Protein AF-A0A7W0ZVF9-F1 (afdb_monomer_lite)

pLDDT: mean 83.82, std 19.1, range [38.75, 98.75]

Structure (mmCIF, N/CA/C/O backbone):
data_AF-A0A7W0ZVF9-F1
#
_entry.id   AF-A0A7W0ZVF9-F1
#
loop_
_atom_site.group_PDB
_atom_site.id
_atom_site.type_symbol
_atom_site.label_atom_id
_atom_site.label_alt_id
_atom_site.label_comp_id
_atom_site.label_asym_id
_atom_site.label_entity_id
_atom_site.label_seq_id
_atom_site.pdbx_PDB_ins_code
_atom_site.Cartn_x
_atom_site.Cartn_y
_atom_site.Cartn_z
_atom_site.occupancy
_atom_site.B_iso_or_equiv
_atom_site.auth_seq_id
_atom_site.auth_comp_id
_atom_site.auth_asym_id
_atom_site.auth_atom_id
_atom_site.pdbx_PDB_model_num
ATOM 1 N N . MET A 1 1 ? -5.889 -6.670 63.053 1.00 44.19 1 MET A N 1
ATOM 2 C CA . MET A 1 1 ? -6.838 -7.710 63.505 1.00 44.19 1 MET A CA 1
ATOM 3 C C . MET A 1 1 ? -7.338 -8.444 62.273 1.00 44.19 1 MET A C 1
ATOM 5 O O . MET A 1 1 ? -7.880 -7.805 61.384 1.00 44.19 1 MET A O 1
ATOM 9 N N . ARG A 1 2 ? -7.027 -9.740 62.162 1.00 46.81 2 ARG A N 1
ATOM 10 C CA . ARG A 1 2 ? -7.472 -10.638 61.086 1.00 46.81 2 ARG A CA 1
ATOM 11 C C . ARG A 1 2 ? -8.728 -11.364 61.561 1.00 46.81 2 ARG A C 1
ATOM 13 O O . ARG A 1 2 ? -8.701 -11.903 62.662 1.00 46.81 2 ARG A O 1
ATOM 20 N N . VAL A 1 3 ? -9.753 -11.439 60.719 1.00 45.59 3 VAL A N 1
ATOM 21 C CA . VAL A 1 3 ? -10.832 -12.428 60.842 1.00 45.59 3 VAL A CA 1
ATOM 22 C C . VAL A 1 3 ? -11.104 -12.989 59.442 1.00 45.59 3 VAL A C 1
ATOM 24 O O . VAL A 1 3 ? -11.510 -12.223 58.570 1.00 45.59 3 VAL A O 1
ATOM 27 N N . PRO A 1 4 ? -10.839 -14.281 59.184 1.00 61.31 4 PRO A N 1
ATOM 28 C CA . PRO A 1 4 ? -11.307 -14.973 57.993 1.00 61.31 4 PRO A CA 1
ATOM 29 C C . PRO A 1 4 ? -12.670 -15.615 58.284 1.00 61.31 4 PRO A C 1
ATOM 31 O O . PRO A 1 4 ? -12.870 -16.166 59.365 1.00 61.31 4 PRO A O 1
ATOM 34 N N . LEU A 1 5 ? -13.589 -15.597 57.319 1.00 48.72 5 LEU A N 1
ATOM 35 C CA . LEU A 1 5 ? -14.786 -16.437 57.364 1.00 48.72 5 LEU A CA 1
ATOM 36 C C . LEU A 1 5 ? -14.894 -17.230 56.050 1.00 48.72 5 LEU A C 1
ATOM 38 O O . LEU A 1 5 ? -15.066 -16.619 54.995 1.00 48.72 5 LEU A O 1
ATOM 42 N N . PRO A 1 6 ? -14.769 -18.567 56.090 1.00 59.59 6 PRO A N 1
ATOM 43 C CA . PRO A 1 6 ? -15.012 -19.437 54.953 1.00 59.59 6 PRO A CA 1
ATOM 44 C C . PRO A 1 6 ? -16.485 -19.848 54.939 1.00 59.59 6 PRO A C 1
ATOM 46 O O . PRO A 1 6 ? -17.026 -20.245 55.969 1.00 59.59 6 PRO A O 1
ATOM 49 N N . TRP A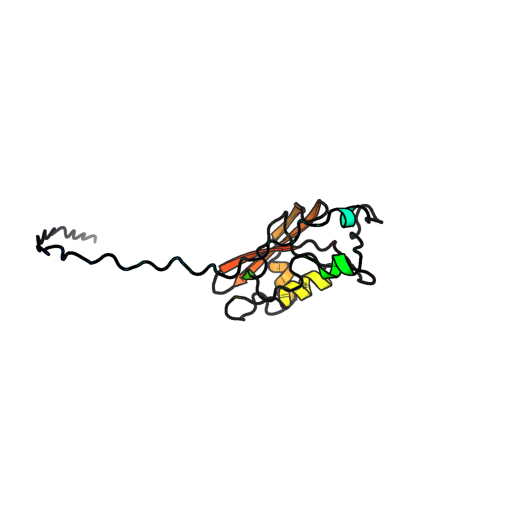 1 7 ? -17.127 -19.793 53.776 1.00 49.59 7 TRP A N 1
ATOM 50 C CA . TRP A 1 7 ? -18.422 -20.433 53.564 1.00 49.59 7 TRP A CA 1
ATOM 51 C C . TRP A 1 7 ? -18.328 -21.368 52.361 1.00 49.59 7 TRP A C 1
ATOM 53 O O . TRP A 1 7 ? -18.295 -20.954 51.206 1.00 49.59 7 TRP A O 1
ATOM 63 N N . LEU A 1 8 ? -18.213 -22.651 52.706 1.00 50.22 8 LEU A N 1
ATOM 64 C CA . LEU A 1 8 ? -18.646 -23.793 51.910 1.00 50.22 8 LEU A CA 1
ATOM 65 C C . LEU A 1 8 ? -20.179 -23.765 51.747 1.00 50.22 8 LEU A C 1
ATOM 67 O O . LEU A 1 8 ? -20.853 -23.018 52.455 1.00 50.22 8 LEU A O 1
ATOM 71 N N . ILE A 1 9 ? -20.676 -24.745 50.973 1.00 54.22 9 ILE A N 1
ATOM 72 C CA . ILE A 1 9 ? -22.058 -25.272 50.916 1.00 54.22 9 ILE A CA 1
ATOM 73 C C . ILE A 1 9 ? -22.850 -24.650 49.730 1.00 54.22 9 ILE A C 1
ATOM 75 O O . ILE A 1 9 ? -22.831 -23.442 49.561 1.00 54.22 9 ILE A O 1
ATOM 79 N N . LEU A 1 10 ? -23.546 -25.349 48.816 1.00 51.34 10 LEU A N 1
ATOM 80 C CA . LEU A 1 10 ? -24.159 -26.687 48.749 1.00 51.34 10 LEU A CA 1
ATOM 81 C C . LEU A 1 10 ? -24.282 -27.096 47.262 1.00 51.34 10 LEU A C 1
ATOM 83 O O . LEU A 1 10 ? -24.628 -26.268 46.421 1.00 51.34 10 LEU A O 1
ATOM 87 N N . VAL A 1 11 ? -24.076 -28.377 46.949 1.00 52.19 11 VAL A N 1
ATOM 88 C CA . VAL A 1 11 ? -24.461 -28.992 45.667 1.00 52.19 11 VAL A CA 1
ATOM 89 C C . VAL A 1 11 ? -25.948 -29.345 45.733 1.00 52.19 11 VAL A C 1
ATOM 91 O O . VAL A 1 11 ? -26.344 -30.130 46.591 1.00 52.19 11 VAL A O 1
ATOM 94 N N . ALA A 1 12 ? -26.761 -28.807 44.823 1.00 57.09 12 ALA A N 1
ATOM 95 C CA . ALA A 1 12 ? -28.130 -29.262 44.594 1.00 57.09 12 ALA A CA 1
ATOM 96 C C . ALA A 1 12 ? -28.185 -30.032 43.268 1.00 57.09 12 ALA A C 1
ATOM 98 O O . ALA A 1 12 ? -28.181 -29.448 42.186 1.00 57.09 12 ALA A O 1
ATOM 99 N N . ALA A 1 13 ? -28.214 -31.360 43.370 1.00 57.50 13 ALA A N 1
ATOM 100 C CA . ALA A 1 13 ? -28.585 -32.238 42.274 1.00 57.50 13 ALA A CA 1
ATOM 101 C C . ALA A 1 13 ? -30.107 -32.158 42.078 1.00 57.50 13 ALA A C 1
ATOM 103 O O . ALA A 1 13 ? -30.868 -32.649 42.910 1.00 57.50 13 ALA A O 1
ATOM 104 N N . ALA A 1 14 ? -30.549 -31.536 40.986 1.00 55.31 14 ALA A N 1
ATOM 105 C CA . ALA A 1 14 ? -31.932 -31.603 40.532 1.00 55.31 14 ALA A CA 1
ATOM 106 C C . ALA A 1 14 ? -32.011 -32.520 39.305 1.00 55.31 14 ALA A C 1
ATOM 108 O O . ALA A 1 14 ? -31.670 -32.133 38.189 1.00 55.31 14 ALA A O 1
ATOM 109 N N . CYS A 1 15 ? -32.466 -33.752 39.530 1.00 52.25 15 CYS A N 1
ATOM 110 C CA . CYS A 1 15 ? -32.948 -34.645 38.483 1.00 52.25 15 CYS A CA 1
ATOM 111 C C . CYS A 1 15 ? -34.314 -34.132 38.003 1.00 52.25 15 CYS A C 1
ATOM 113 O O . CYS A 1 15 ? -35.338 -34.416 38.618 1.00 52.25 15 CYS A O 1
ATOM 115 N N . GLY A 1 16 ? -34.326 -33.351 36.923 1.00 45.66 16 GLY A N 1
ATOM 116 C CA . GLY A 1 16 ? -35.536 -32.951 36.206 1.00 45.66 16 GLY A CA 1
ATOM 117 C C . GLY A 1 16 ? -35.606 -33.682 34.873 1.00 45.66 16 GLY A C 1
ATOM 118 O O . GLY A 1 16 ? -34.926 -33.307 33.923 1.00 45.66 16 GLY A O 1
ATOM 119 N N . GLY A 1 17 ? -36.399 -34.753 34.820 1.00 54.12 17 GLY A N 1
ATOM 120 C CA . GLY A 1 17 ? -36.644 -35.519 33.603 1.00 54.12 17 GLY A CA 1
ATOM 121 C C . GLY A 1 17 ? -37.335 -34.672 32.536 1.00 54.12 17 GLY A C 1
ATOM 122 O O . GLY A 1 17 ? -38.379 -34.077 32.781 1.00 54.12 17 GLY A O 1
ATOM 123 N N . SER A 1 18 ? -36.752 -34.647 31.342 1.00 53.72 18 SER A N 1
ATOM 124 C CA . SER A 1 18 ? -37.407 -34.208 30.113 1.00 53.72 18 SER A CA 1
ATOM 125 C C . SER A 1 18 ? -37.282 -35.346 29.110 1.00 53.72 18 SER A C 1
ATOM 127 O O . SER A 1 18 ? -36.182 -35.701 28.691 1.00 53.72 18 SER A O 1
ATOM 129 N N . SER A 1 19 ? -38.409 -35.975 28.788 1.00 60.62 19 SER A N 1
ATOM 130 C CA . SER A 1 19 ? -38.497 -36.975 27.728 1.00 60.62 19 SER A CA 1
ATOM 131 C C . SER A 1 19 ? -38.089 -36.346 26.388 1.00 60.62 19 SER A C 1
ATOM 133 O O . SER A 1 19 ? -38.575 -35.260 26.069 1.00 60.62 19 SER A O 1
ATOM 135 N N . PRO A 1 20 ? -37.236 -36.991 25.575 1.00 61.06 20 PRO A N 1
ATOM 136 C CA . PRO A 1 20 ? -36.948 -36.502 24.235 1.00 61.06 20 PRO A CA 1
ATOM 137 C C . PRO A 1 20 ? -38.154 -36.743 23.315 1.00 61.06 20 PRO A C 1
ATOM 139 O O . PRO A 1 20 ? -38.602 -37.874 23.129 1.00 61.06 20 PRO A O 1
ATOM 142 N N . GLN A 1 21 ? -38.681 -35.664 22.734 1.00 62.66 21 GLN A N 1
ATOM 143 C CA . GLN A 1 21 ? -39.593 -35.720 21.591 1.00 62.66 21 GLN A CA 1
ATOM 144 C C . GLN A 1 21 ? -38.850 -36.270 20.357 1.00 62.66 21 GLN A C 1
ATOM 146 O O . GLN A 1 21 ? -37.695 -35.897 20.141 1.00 62.66 21 GLN A O 1
ATOM 151 N N . PRO A 1 22 ? -39.493 -37.081 19.496 1.00 53.09 22 PRO A N 1
ATOM 152 C CA . PRO A 1 22 ? -38.958 -37.395 18.178 1.00 53.09 22 PRO A CA 1
ATOM 153 C C . PRO A 1 22 ? -39.022 -36.133 17.313 1.00 53.09 22 PRO A C 1
ATOM 155 O O . PRO A 1 22 ? -40.094 -35.722 16.868 1.00 53.09 22 PRO A O 1
ATOM 158 N N . THR A 1 23 ? -37.882 -35.485 17.091 1.00 57.97 23 THR A N 1
ATOM 159 C CA . THR A 1 23 ? -37.754 -34.462 16.056 1.00 57.97 23 THR A CA 1
ATOM 160 C C . THR A 1 23 ? -37.655 -35.150 14.700 1.00 57.97 23 THR A C 1
ATOM 162 O O . THR A 1 23 ? -36.744 -35.927 14.422 1.00 57.97 23 THR A O 1
ATOM 165 N N . THR A 1 24 ? -38.636 -34.867 13.848 1.00 61.84 24 THR A N 1
ATOM 166 C CA . THR A 1 24 ? -38.591 -35.083 12.399 1.00 61.84 24 THR A CA 1
ATOM 167 C C . THR A 1 24 ? -37.240 -34.635 11.828 1.00 61.84 24 THR A C 1
ATOM 169 O O . THR A 1 24 ? -36.751 -33.576 12.235 1.00 61.84 24 THR A O 1
ATOM 172 N N . PRO A 1 25 ? -36.651 -35.354 10.855 1.00 53.41 25 PRO A N 1
ATOM 173 C CA . PRO A 1 25 ? -35.512 -34.833 10.117 1.00 53.41 25 PRO A CA 1
ATOM 174 C C . PRO A 1 25 ? -35.959 -33.561 9.393 1.00 53.41 25 PRO A C 1
ATOM 176 O O . PRO A 1 25 ? -36.801 -33.604 8.495 1.00 53.41 25 PRO A O 1
ATOM 179 N N . ALA A 1 26 ? -35.421 -32.416 9.805 1.00 57.69 26 ALA A N 1
ATOM 180 C CA . ALA A 1 26 ? -35.459 -31.229 8.976 1.00 57.69 26 ALA A CA 1
ATOM 181 C C . ALA A 1 26 ? -34.691 -31.559 7.691 1.00 57.69 26 ALA A C 1
ATOM 183 O O . ALA A 1 26 ? -33.543 -32.000 7.747 1.00 57.69 26 ALA A O 1
ATOM 184 N N . ASN A 1 27 ? -35.338 -31.378 6.540 1.00 57.34 27 ASN A N 1
ATOM 185 C CA . ASN A 1 27 ? -34.659 -31.341 5.253 1.00 57.34 27 ASN A CA 1
ATOM 186 C C . ASN A 1 27 ? -33.634 -30.203 5.305 1.00 57.34 27 ASN A C 1
ATOM 188 O O . ASN A 1 27 ? -33.970 -29.038 5.090 1.00 57.34 27 ASN A O 1
ATOM 192 N N . THR A 1 28 ? -32.388 -30.540 5.628 1.00 48.47 28 THR A N 1
ATOM 193 C CA . THR A 1 28 ? -31.246 -29.650 5.470 1.00 48.47 28 THR A CA 1
ATOM 194 C C . THR A 1 28 ? -31.061 -29.443 3.976 1.00 48.47 28 THR A C 1
ATOM 196 O O . THR A 1 28 ? -30.466 -30.271 3.288 1.00 48.47 28 THR A O 1
ATOM 199 N N . ALA A 1 29 ? -31.614 -28.348 3.457 1.00 60.53 29 ALA A N 1
ATOM 200 C CA . ALA A 1 29 ? -31.186 -27.836 2.169 1.00 60.53 29 ALA A CA 1
ATOM 201 C C . ALA A 1 29 ? -29.659 -27.641 2.237 1.00 60.53 29 ALA A C 1
ATOM 203 O O . ALA A 1 29 ? -29.171 -27.078 3.225 1.00 60.53 29 ALA A O 1
ATOM 204 N N . PRO A 1 30 ? -28.888 -28.133 1.252 1.00 59.28 30 PRO A N 1
ATOM 205 C CA . PRO A 1 30 ? -27.450 -27.920 1.236 1.00 59.28 30 PRO A CA 1
ATOM 206 C C . PRO A 1 30 ? -27.157 -26.413 1.282 1.00 59.28 3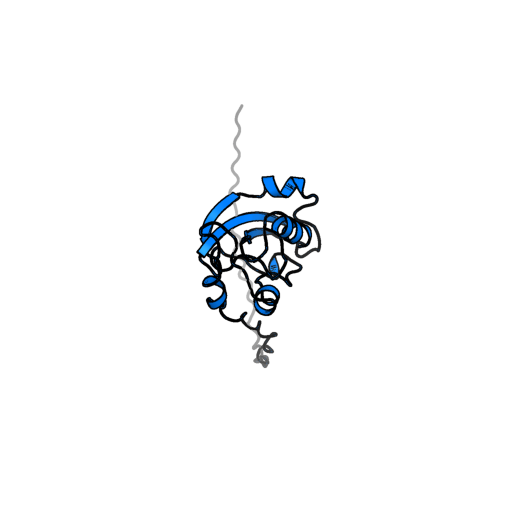0 PRO A C 1
ATOM 208 O O . PRO A 1 30 ? -27.897 -25.633 0.672 1.00 59.28 30 PRO A O 1
ATOM 211 N N . PRO A 1 31 ? -26.115 -25.982 2.016 1.00 56.03 31 PRO A N 1
ATOM 212 C CA . PRO A 1 31 ? -25.735 -24.581 2.056 1.00 56.03 31 PRO A CA 1
ATOM 213 C C . PRO A 1 31 ? -25.513 -24.101 0.624 1.00 56.03 31 PRO A C 1
ATOM 215 O O . PRO A 1 31 ? -24.745 -24.699 -0.132 1.00 56.03 31 PRO A O 1
ATOM 218 N N . SER A 1 32 ? -26.225 -23.037 0.254 1.00 52.09 32 SER A N 1
ATOM 219 C CA . SER A 1 32 ? -25.998 -22.343 -1.007 1.00 52.09 32 SER A CA 1
ATOM 220 C C . SER A 1 32 ? -24.508 -21.994 -1.072 1.00 52.09 32 SER A C 1
ATOM 222 O O . SER A 1 32 ? -24.003 -21.429 -0.094 1.00 52.09 32 SER A O 1
ATOM 224 N N . PRO A 1 33 ? -23.774 -22.362 -2.138 1.00 51.84 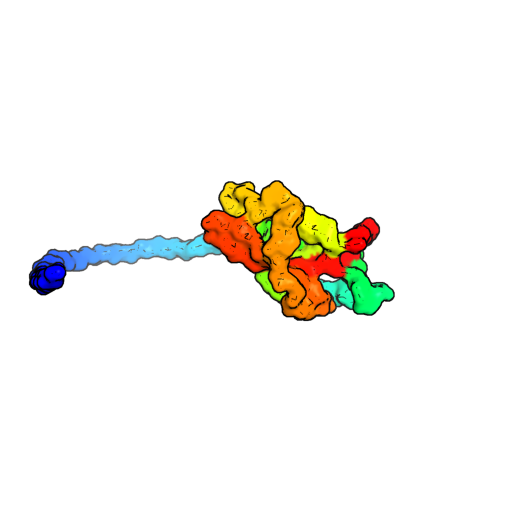33 PRO A N 1
ATOM 225 C CA . PRO A 1 33 ? -22.370 -22.010 -2.247 1.00 51.84 33 PRO A CA 1
ATOM 226 C C . PRO A 1 33 ? -22.276 -20.487 -2.181 1.00 51.84 33 PRO A C 1
ATOM 228 O O . PRO A 1 33 ? -22.758 -19.780 -3.067 1.00 51.84 33 PRO A O 1
ATOM 231 N N . GLY A 1 34 ? -21.704 -19.979 -1.085 1.00 55.78 34 GLY A N 1
ATOM 232 C CA . GLY A 1 34 ? -21.339 -18.573 -0.989 1.00 55.78 34 GLY A CA 1
ATOM 233 C C . GLY A 1 34 ? -20.457 -18.200 -2.185 1.00 55.78 34 GLY A C 1
ATOM 234 O O . GLY A 1 34 ? -19.826 -19.090 -2.765 1.00 55.78 34 GLY A O 1
ATOM 235 N N . PRO A 1 35 ? -20.421 -16.918 -2.588 1.00 54.75 35 PRO A N 1
ATOM 236 C CA . PRO A 1 35 ? -19.595 -16.482 -3.705 1.00 54.75 35 PRO A CA 1
ATOM 237 C C . PRO A 1 35 ? -18.173 -16.990 -3.482 1.00 54.75 35 PRO A C 1
ATOM 239 O O . PRO A 1 35 ? -17.514 -16.629 -2.507 1.00 54.75 35 PRO A O 1
ATOM 242 N N . VAL A 1 36 ? -17.745 -17.902 -4.354 1.00 45.62 36 VAL A N 1
ATOM 243 C CA . VAL A 1 36 ? -16.411 -18.485 -4.313 1.00 45.62 36 VAL A CA 1
ATOM 244 C C . VAL A 1 36 ? -15.462 -17.311 -4.484 1.00 45.62 36 VAL A C 1
ATOM 246 O O . VAL A 1 36 ? -15.457 -16.674 -5.538 1.00 45.62 36 VAL A O 1
ATOM 249 N N . ALA A 1 37 ? -14.723 -16.967 -3.429 1.00 50.09 37 ALA A N 1
ATOM 250 C CA . ALA A 1 37 ? -13.650 -15.997 -3.530 1.00 50.09 37 ALA A CA 1
ATOM 251 C C . ALA A 1 37 ? -12.697 -16.534 -4.598 1.00 50.09 37 ALA A C 1
ATOM 253 O O . ALA A 1 37 ? -12.012 -17.533 -4.378 1.00 50.09 37 ALA A O 1
ATOM 254 N N . VAL A 1 38 ? -12.731 -15.933 -5.789 1.00 38.75 38 VAL A N 1
ATOM 255 C CA . VAL A 1 38 ? -11.803 -16.270 -6.862 1.00 38.75 38 VAL A CA 1
ATOM 256 C C . VAL A 1 38 ? -10.422 -16.030 -6.277 1.00 38.75 38 VAL A C 1
ATOM 258 O O . VAL A 1 38 ? -10.084 -14.899 -5.918 1.00 38.75 38 VAL A O 1
ATOM 261 N N . ALA A 1 39 ? -9.665 -17.113 -6.093 1.00 41.44 39 ALA A N 1
ATOM 262 C CA . ALA A 1 39 ? -8.289 -17.013 -5.654 1.00 41.44 39 ALA A CA 1
ATOM 263 C C . ALA A 1 39 ? -7.587 -16.041 -6.614 1.00 41.44 39 ALA A C 1
ATOM 265 O O . ALA A 1 39 ? -7.713 -16.215 -7.831 1.00 41.44 39 ALA A O 1
ATOM 266 N N . PRO A 1 40 ? -6.902 -15.000 -6.109 1.00 50.88 40 PRO A N 1
ATOM 267 C CA . PRO A 1 40 ? -6.122 -14.131 -6.971 1.00 50.88 40 PRO A CA 1
ATOM 268 C C . PRO A 1 40 ? -5.185 -14.995 -7.821 1.00 50.88 40 PRO A C 1
ATOM 270 O O . PRO A 1 40 ? -4.676 -15.997 -7.301 1.00 50.88 40 PRO A O 1
ATOM 273 N N . PRO A 1 41 ? -4.958 -14.649 -9.100 1.00 52.41 41 PRO A N 1
ATOM 274 C CA . PRO A 1 41 ? -3.983 -15.361 -9.911 1.00 52.41 41 PRO A CA 1
ATOM 275 C C . PRO A 1 41 ? -2.655 -15.442 -9.150 1.00 52.41 41 PRO A C 1
ATOM 277 O O . PRO A 1 41 ? -2.276 -14.498 -8.448 1.00 52.41 41 PRO A O 1
ATOM 280 N N . ALA A 1 42 ? -1.977 -16.588 -9.257 1.00 55.22 42 ALA A N 1
ATOM 281 C CA . ALA A 1 42 ? -0.635 -16.748 -8.714 1.00 55.22 42 ALA A CA 1
ATOM 282 C C . ALA A 1 42 ? 0.220 -15.562 -9.175 1.00 55.22 42 ALA A C 1
ATOM 284 O O . ALA A 1 42 ? 0.157 -15.179 -10.345 1.00 55.22 42 ALA A O 1
ATOM 285 N N . ALA A 1 43 ? 0.953 -14.950 -8.243 1.00 60.69 43 ALA A N 1
ATOM 286 C CA . ALA A 1 43 ? 1.697 -13.735 -8.524 1.00 60.69 43 ALA A CA 1
ATOM 287 C C . ALA A 1 43 ? 2.652 -13.985 -9.702 1.00 60.69 43 ALA A C 1
ATOM 289 O O . ALA A 1 43 ? 3.541 -14.834 -9.615 1.00 60.69 43 ALA A O 1
ATOM 290 N N . ASP A 1 44 ? 2.420 -13.285 -10.813 1.00 71.44 44 ASP A N 1
ATOM 291 C CA . ASP A 1 44 ? 3.217 -13.408 -12.028 1.00 71.44 44 ASP A CA 1
ATOM 292 C C . ASP A 1 44 ? 4.663 -12.991 -11.733 1.00 71.44 44 ASP A C 1
ATOM 294 O O . ASP A 1 44 ? 4.970 -11.806 -11.576 1.00 71.44 44 ASP A O 1
ATOM 298 N N . LYS A 1 45 ? 5.552 -13.984 -11.634 1.00 79.12 45 LYS A N 1
ATOM 299 C CA . LYS A 1 45 ? 6.981 -13.780 -11.376 1.00 79.12 45 LYS A CA 1
ATOM 300 C C . LYS A 1 45 ? 7.705 -13.137 -12.563 1.00 79.12 45 LYS A C 1
ATOM 302 O O . LYS A 1 45 ? 8.836 -12.699 -12.376 1.00 79.12 45 LYS A O 1
ATOM 307 N N . ALA A 1 46 ? 7.091 -13.022 -13.748 1.00 81.25 46 ALA A N 1
ATOM 308 C CA . ALA A 1 46 ? 7.707 -12.330 -14.884 1.00 81.25 46 ALA A CA 1
ATOM 309 C C . ALA A 1 46 ? 8.018 -10.857 -14.565 1.00 81.25 46 ALA A C 1
ATOM 311 O O . ALA A 1 46 ? 8.997 -10.313 -15.070 1.00 81.25 46 ALA A O 1
ATOM 312 N N . ALA A 1 47 ? 7.245 -10.239 -13.665 1.00 81.00 47 ALA A N 1
ATOM 313 C CA . ALA A 1 47 ? 7.518 -8.906 -13.130 1.00 81.00 47 ALA A CA 1
ATOM 314 C C . ALA A 1 47 ? 8.910 -8.780 -12.479 1.00 81.00 47 ALA A C 1
ATOM 316 O O . ALA A 1 47 ? 9.523 -7.717 -12.523 1.00 81.00 47 ALA A O 1
ATOM 317 N N . CYS A 1 48 ? 9.429 -9.865 -11.902 1.00 88.38 48 CYS A N 1
ATOM 318 C CA . CYS A 1 48 ? 10.657 -9.844 -11.110 1.00 88.38 48 CYS A CA 1
ATOM 319 C C . CYS A 1 48 ? 11.931 -9.813 -11.958 1.00 88.38 48 CYS A C 1
ATOM 321 O O . CYS A 1 48 ? 13.005 -9.546 -11.434 1.00 88.38 48 CYS A O 1
ATOM 323 N N . ALA A 1 49 ? 11.829 -10.073 -13.265 1.00 85.94 49 ALA A N 1
ATOM 324 C CA . ALA A 1 49 ? 12.964 -9.963 -14.177 1.00 85.94 49 ALA A CA 1
ATOM 325 C C . ALA A 1 49 ? 13.319 -8.501 -14.504 1.00 85.94 49 ALA A C 1
ATOM 327 O O . ALA A 1 49 ? 14.415 -8.230 -14.990 1.00 85.94 49 ALA A O 1
ATOM 328 N N . ASN A 1 50 ? 12.400 -7.560 -14.258 1.00 80.00 50 ASN A N 1
ATOM 329 C CA . ASN A 1 50 ? 12.584 -6.147 -14.564 1.00 80.00 50 ASN A CA 1
ATOM 330 C C . ASN A 1 50 ? 12.986 -5.358 -13.310 1.00 80.00 50 ASN A C 1
ATOM 332 O O . ASN A 1 50 ? 12.184 -4.626 -12.725 1.00 80.00 50 ASN A O 1
ATOM 336 N N . HIS A 1 51 ? 14.238 -5.550 -12.896 1.00 84.19 51 HIS A N 1
ATOM 337 C CA . HIS A 1 51 ? 14.849 -4.908 -11.734 1.00 84.19 51 HIS A CA 1
ATOM 338 C C . HIS A 1 51 ? 16.090 -4.126 -12.189 1.00 84.19 51 HIS A C 1
ATOM 340 O O . HIS A 1 51 ? 17.191 -4.673 -12.219 1.00 84.19 51 HIS A O 1
ATOM 346 N N . PRO A 1 52 ? 15.917 -2.879 -12.670 1.00 74.25 52 PRO A N 1
ATOM 347 C CA . PRO A 1 52 ? 16.990 -2.133 -13.334 1.00 74.25 52 PRO A CA 1
ATOM 348 C C . PRO A 1 52 ? 18.121 -1.726 -12.383 1.00 74.25 52 PRO A C 1
ATOM 350 O O . PRO A 1 52 ? 19.235 -1.454 -12.827 1.00 74.25 52 PRO A O 1
ATOM 353 N N . GLU A 1 53 ? 17.837 -1.688 -11.085 1.00 77.38 53 GLU A N 1
ATOM 354 C CA . GLU A 1 53 ? 18.779 -1.343 -10.034 1.00 77.38 53 GLU A CA 1
ATOM 355 C C . GLU A 1 53 ? 18.718 -2.430 -8.967 1.00 77.38 53 GLU A C 1
ATOM 357 O O . GLU A 1 53 ? 17.639 -2.716 -8.461 1.00 77.38 53 GLU A O 1
ATOM 362 N N . GLU A 1 54 ? 19.867 -2.983 -8.575 1.00 77.25 54 GLU A N 1
ATOM 363 C CA . GLU A 1 54 ? 19.977 -4.080 -7.593 1.00 77.25 54 GLU A CA 1
ATOM 364 C C . GLU A 1 54 ? 19.286 -3.782 -6.246 1.00 77.25 54 GLU A C 1
ATOM 366 O O . GLU A 1 54 ? 18.891 -4.693 -5.525 1.00 77.25 54 GLU A O 1
ATOM 371 N N . PHE A 1 55 ? 19.083 -2.503 -5.921 1.00 78.44 55 PHE A N 1
ATOM 372 C CA . PHE A 1 55 ? 18.411 -2.047 -4.699 1.00 78.44 55 PHE A CA 1
ATOM 373 C C . PHE A 1 55 ? 17.178 -1.168 -4.968 1.00 78.44 55 PHE A C 1
ATOM 375 O O . PHE A 1 55 ? 16.648 -0.555 -4.040 1.00 78.44 55 PHE A O 1
ATOM 382 N N . GLY A 1 56 ? 16.735 -1.078 -6.226 1.00 86.12 56 GLY A N 1
ATOM 383 C CA . GLY A 1 56 ? 15.624 -0.225 -6.650 1.00 86.12 56 GLY A CA 1
ATOM 384 C C . GLY A 1 56 ? 14.283 -0.959 -6.737 1.00 86.12 56 GLY A C 1
ATOM 385 O O . GLY A 1 56 ? 14.167 -2.116 -6.324 1.00 86.12 56 GLY A O 1
ATOM 386 N N . PRO A 1 57 ? 13.235 -0.300 -7.254 1.00 93.38 57 PRO A N 1
ATOM 387 C CA . PRO A 1 57 ? 11.940 -0.931 -7.460 1.00 93.38 57 PRO A CA 1
ATOM 388 C C . PRO A 1 57 ? 11.953 -1.910 -8.642 1.00 93.38 57 PRO A C 1
ATOM 390 O O . PRO A 1 57 ? 12.652 -1.725 -9.638 1.00 93.38 57 PRO A O 1
A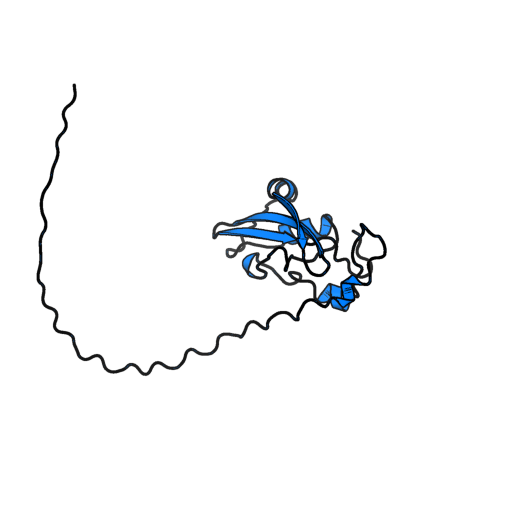TOM 393 N N . TYR A 1 58 ? 11.094 -2.919 -8.563 1.00 94.06 58 TYR A N 1
ATOM 394 C CA . TYR A 1 58 ? 10.653 -3.705 -9.705 1.00 94.06 58 TYR A CA 1
ATOM 395 C C . TYR A 1 58 ? 9.703 -2.868 -10.562 1.00 94.06 58 TYR A C 1
ATOM 397 O O . TYR A 1 58 ? 8.695 -2.343 -10.075 1.00 94.06 58 TYR A O 1
ATOM 405 N N . ILE A 1 59 ? 10.016 -2.758 -11.853 1.00 93.62 59 ILE A N 1
ATOM 406 C CA . ILE A 1 59 ? 9.215 -1.975 -12.793 1.00 93.62 59 ILE A CA 1
ATOM 407 C C . ILE A 1 59 ? 8.182 -2.885 -13.458 1.00 93.62 59 ILE A C 1
ATOM 409 O O . ILE A 1 59 ? 8.484 -3.714 -14.318 1.00 93.62 59 ILE A O 1
ATOM 413 N N . LEU A 1 60 ? 6.933 -2.708 -13.054 1.00 94.25 60 LEU A N 1
ATOM 414 C CA . LEU A 1 60 ? 5.780 -3.430 -13.558 1.00 94.25 60 LEU A CA 1
ATOM 415 C C . LEU A 1 60 ? 5.316 -2.862 -14.902 1.00 94.25 60 LEU A C 1
ATOM 417 O O . LEU A 1 60 ? 5.356 -1.656 -15.152 1.00 94.25 60 LEU A O 1
ATOM 421 N N . THR A 1 61 ? 4.763 -3.730 -15.745 1.00 94.38 61 THR A N 1
ATOM 422 C CA . THR A 1 61 ? 3.894 -3.290 -16.846 1.00 94.38 61 THR A CA 1
ATOM 423 C C . THR A 1 61 ? 2.610 -2.652 -16.299 1.00 94.38 61 THR A C 1
ATOM 425 O O . THR A 1 61 ? 2.253 -2.837 -15.132 1.00 94.38 61 THR A O 1
ATOM 428 N N . ALA A 1 62 ? 1.872 -1.919 -17.139 1.00 94.69 62 ALA A N 1
ATOM 429 C CA . ALA A 1 62 ? 0.603 -1.307 -16.735 1.00 94.69 62 ALA A CA 1
ATOM 430 C C . ALA A 1 62 ? -0.409 -2.346 -16.209 1.00 94.69 62 ALA A C 1
ATOM 432 O O . ALA A 1 62 ? -1.050 -2.111 -15.183 1.00 94.69 62 ALA A O 1
ATOM 433 N N . ASP A 1 63 ? -0.494 -3.513 -16.853 1.00 94.44 63 ASP A N 1
ATOM 434 C CA . ASP A 1 63 ? -1.402 -4.592 -16.452 1.00 94.44 63 ASP A CA 1
ATOM 435 C C . ASP A 1 63 ? -0.981 -5.224 -15.120 1.00 94.44 63 ASP A C 1
ATOM 437 O O . ASP A 1 63 ? -1.809 -5.426 -14.230 1.00 94.44 63 ASP A O 1
ATOM 441 N N . GLN A 1 64 ? 0.320 -5.455 -14.920 1.00 94.50 64 GLN A N 1
ATOM 442 C CA . GLN A 1 64 ? 0.845 -5.946 -13.643 1.00 94.50 64 GLN A CA 1
ATOM 443 C C . GLN A 1 64 ? 0.608 -4.935 -12.512 1.00 94.50 64 GLN A C 1
ATOM 445 O O . GLN A 1 64 ? 0.171 -5.320 -11.428 1.00 94.50 64 GLN A O 1
ATOM 450 N N . ALA A 1 65 ? 0.823 -3.641 -12.770 1.00 95.19 65 ALA A N 1
ATOM 451 C CA . ALA A 1 65 ? 0.538 -2.569 -11.818 1.00 95.19 65 ALA A CA 1
ATOM 452 C C . ALA A 1 65 ? -0.964 -2.456 -11.505 1.00 95.19 65 ALA A C 1
ATOM 454 O O . ALA A 1 65 ? -1.353 -2.076 -10.392 1.00 95.19 65 ALA A O 1
ATOM 455 N N . ALA A 1 66 ? -1.826 -2.782 -12.474 1.00 94.81 66 ALA A N 1
ATOM 456 C CA . ALA A 1 66 ? -3.269 -2.847 -12.295 1.00 94.81 66 ALA A CA 1
ATOM 457 C C . ALA A 1 66 ? -3.721 -4.049 -11.463 1.00 94.81 66 ALA A C 1
ATOM 459 O O . ALA A 1 66 ? -4.671 -3.915 -10.694 1.00 94.81 66 ALA A O 1
ATOM 460 N N . ALA A 1 67 ? -2.999 -5.161 -11.559 1.00 94.69 67 ALA A N 1
ATOM 461 C CA . ALA A 1 67 ? -3.234 -6.392 -10.815 1.00 94.69 67 ALA A CA 1
ATOM 462 C C . ALA A 1 67 ? -2.477 -6.467 -9.473 1.00 94.69 67 ALA A C 1
ATOM 464 O O . ALA A 1 67 ? -2.354 -7.554 -8.905 1.00 94.69 67 ALA A O 1
ATOM 465 N N . ARG A 1 68 ? -1.948 -5.345 -8.961 1.00 95.81 68 ARG A N 1
ATOM 466 C CA . ARG A 1 68 ? -1.232 -5.313 -7.677 1.00 95.81 68 ARG A CA 1
ATOM 467 C C . ARG A 1 68 ? -2.092 -5.835 -6.530 1.00 95.81 68 ARG A C 1
ATOM 469 O O . ARG A 1 68 ? -3.267 -5.467 -6.399 1.00 95.81 68 ARG A O 1
ATOM 476 N N . TYR A 1 69 ? -1.496 -6.658 -5.672 1.00 97.25 69 TYR A N 1
ATOM 477 C CA . TYR A 1 69 ? -2.191 -7.157 -4.496 1.00 97.25 69 TYR A CA 1
ATOM 478 C C . TYR A 1 69 ? -2.570 -6.001 -3.566 1.00 97.25 69 TYR A C 1
ATOM 480 O O . TYR A 1 69 ? -1.771 -5.109 -3.293 1.00 97.25 69 TYR A O 1
ATOM 488 N N . GLY A 1 70 ? -3.817 -6.003 -3.094 1.00 96.50 70 GLY A N 1
ATOM 489 C CA . GLY A 1 70 ? -4.329 -4.963 -2.204 1.00 96.50 70 GLY A CA 1
ATOM 490 C C . GLY A 1 70 ? -4.750 -3.657 -2.882 1.00 96.50 70 GLY A C 1
ATOM 491 O O . GLY A 1 70 ? -5.320 -2.801 -2.209 1.00 96.50 70 GLY A O 1
ATOM 492 N N . LYS A 1 71 ? -4.558 -3.488 -4.200 1.00 96.75 71 LYS A N 1
ATOM 493 C CA . LYS A 1 71 ? -4.908 -2.242 -4.914 1.00 96.75 71 LYS A CA 1
ATOM 494 C C . LYS A 1 71 ? -6.378 -1.835 -4.743 1.00 96.75 71 LYS A C 1
ATOM 496 O O . LYS A 1 71 ? -6.690 -0.652 -4.601 1.00 96.75 71 LYS A O 1
ATOM 501 N N . THR A 1 72 ? -7.284 -2.810 -4.787 1.00 96.62 72 THR A N 1
ATOM 502 C CA . THR A 1 72 ? -8.736 -2.596 -4.681 1.00 96.62 72 THR A CA 1
ATOM 503 C C . THR A 1 72 ? -9.263 -2.725 -3.255 1.00 96.62 72 THR A C 1
ATOM 505 O O . THR A 1 72 ? -10.461 -2.550 -3.047 1.00 96.62 72 THR A O 1
ATOM 508 N N . ALA A 1 73 ? -8.404 -3.038 -2.281 1.00 97.38 73 ALA A N 1
ATOM 509 C CA . ALA A 1 73 ? -8.819 -3.176 -0.895 1.00 97.38 73 ALA A CA 1
ATOM 510 C C . ALA A 1 73 ? -9.295 -1.823 -0.359 1.00 97.38 73 ALA A C 1
ATOM 512 O O . ALA A 1 73 ? -8.657 -0.787 -0.568 1.00 97.38 73 ALA A O 1
ATOM 513 N N . THR A 1 74 ? -10.436 -1.839 0.322 1.00 97.81 74 THR A N 1
ATOM 514 C CA . THR A 1 74 ? -10.984 -0.652 0.990 1.00 97.81 74 THR A CA 1
ATOM 515 C C . THR A 1 74 ? -10.943 -0.787 2.501 1.00 97.81 74 THR A C 1
ATOM 517 O O . THR A 1 74 ? -10.840 0.219 3.198 1.00 97.81 74 THR A O 1
ATOM 520 N N . ARG A 1 75 ? -10.949 -2.025 2.999 1.00 98.50 75 ARG A N 1
ATOM 521 C CA . ARG A 1 75 ? -10.816 -2.387 4.406 1.00 98.50 75 ARG A CA 1
ATOM 522 C C . ARG A 1 75 ? -9.606 -3.281 4.623 1.00 98.50 75 ARG A C 1
ATOM 524 O O . ARG A 1 75 ? -9.224 -4.027 3.723 1.00 98.50 75 ARG A O 1
ATOM 531 N N . PHE A 1 76 ? -9.046 -3.268 5.830 1.00 98.12 76 PHE A N 1
ATOM 532 C CA . PHE A 1 76 ? -7.903 -4.130 6.165 1.00 98.12 76 PHE A CA 1
ATOM 533 C C . PHE A 1 76 ? -8.239 -5.623 6.023 1.00 98.12 76 PHE A C 1
ATOM 535 O O . PHE A 1 76 ? -7.401 -6.408 5.588 1.00 98.12 76 PHE A O 1
ATOM 542 N N . SER A 1 77 ? -9.487 -6.008 6.295 1.00 97.25 77 SER A N 1
ATOM 543 C CA . SER A 1 77 ? -9.973 -7.379 6.118 1.00 97.25 77 SER A CA 1
ATOM 544 C C . SER A 1 77 ? -10.206 -7.793 4.658 1.00 97.25 77 SER A C 1
ATOM 546 O O . SER A 1 77 ? -10.268 -8.991 4.389 1.00 97.25 77 SER A O 1
ATOM 548 N N . ASP A 1 78 ? -10.297 -6.852 3.706 1.00 97.12 78 ASP A N 1
ATOM 549 C CA . ASP A 1 78 ? -10.496 -7.173 2.281 1.00 97.12 78 ASP A CA 1
ATOM 550 C C . ASP A 1 78 ? -9.223 -7.774 1.646 1.00 97.12 78 ASP A C 1
ATOM 552 O O . ASP A 1 78 ? -9.301 -8.482 0.642 1.00 97.12 78 ASP A O 1
ATOM 556 N N . ALA A 1 79 ? -8.046 -7.493 2.216 1.00 93.31 79 ALA A N 1
ATOM 557 C CA . ALA A 1 79 ? -6.760 -7.998 1.739 1.00 93.31 79 ALA A CA 1
ATOM 558 C C . ALA A 1 79 ? -5.881 -8.468 2.908 1.00 93.31 79 ALA A C 1
ATOM 560 O O . ALA A 1 79 ? -4.927 -7.780 3.271 1.00 93.31 79 ALA A O 1
ATOM 561 N N . PRO A 1 80 ? -6.159 -9.653 3.485 1.00 95.12 80 PRO A N 1
ATOM 562 C CA . PRO A 1 80 ? -5.303 -10.246 4.504 1.00 95.12 80 PRO A CA 1
ATOM 563 C C . PRO A 1 80 ? -3.876 -10.385 3.977 1.00 95.12 80 PRO A C 1
ATOM 565 O O . PRO A 1 80 ? -3.659 -10.940 2.897 1.00 95.12 80 PRO A O 1
ATOM 568 N N . THR A 1 81 ? -2.905 -9.867 4.715 1.00 97.25 81 THR A N 1
ATOM 569 C CA . THR A 1 81 ? -1.516 -9.824 4.254 1.00 97.25 81 THR A CA 1
ATOM 570 C C . THR A 1 81 ? -0.667 -10.834 5.002 1.00 97.25 81 THR A C 1
ATOM 572 O O . THR A 1 81 ? -0.915 -11.136 6.167 1.00 97.25 81 THR A O 1
ATOM 575 N N . THR A 1 82 ? 0.363 -11.328 4.335 1.00 97.50 82 THR A N 1
ATOM 576 C CA . THR A 1 82 ? 1.471 -12.054 4.959 1.00 97.50 82 THR A CA 1
ATOM 577 C C . THR A 1 82 ? 2.768 -11.551 4.346 1.00 97.50 82 THR A C 1
ATOM 579 O O . THR A 1 82 ? 2.739 -10.846 3.335 1.00 97.50 82 THR A O 1
ATOM 582 N N . LYS A 1 83 ? 3.917 -11.952 4.897 1.00 96.19 83 LYS A N 1
ATOM 583 C CA . LYS A 1 83 ? 5.219 -11.652 4.289 1.00 96.19 83 LYS A CA 1
ATOM 584 C C . LYS A 1 83 ? 5.280 -12.042 2.804 1.00 96.19 83 LYS A C 1
ATOM 586 O O . LYS A 1 83 ? 5.765 -11.264 1.996 1.00 96.19 83 LYS A O 1
ATOM 591 N N . ASP A 1 84 ? 4.739 -13.199 2.424 1.00 95.88 84 ASP A N 1
ATOM 592 C CA . ASP A 1 84 ? 4.762 -13.685 1.031 1.00 95.88 84 ASP A CA 1
ATOM 593 C C . ASP A 1 84 ? 3.649 -13.081 0.157 1.00 95.88 84 ASP A C 1
ATOM 595 O O . ASP A 1 84 ? 3.686 -13.172 -1.070 1.00 95.88 84 ASP A O 1
ATOM 599 N N . LYS A 1 85 ? 2.648 -12.456 0.784 1.00 96.06 85 LYS A N 1
ATOM 600 C CA . LYS A 1 85 ? 1.482 -11.854 0.134 1.00 96.06 85 LYS A CA 1
ATOM 601 C C . LYS A 1 85 ? 1.242 -10.452 0.697 1.00 96.06 85 LYS A C 1
ATOM 603 O O . LYS A 1 85 ? 0.228 -10.180 1.344 1.00 96.06 85 LYS A O 1
ATOM 608 N N . ALA A 1 86 ? 2.234 -9.597 0.490 1.00 97.81 86 ALA A N 1
ATOM 609 C CA . ALA A 1 86 ? 2.246 -8.216 0.945 1.00 97.81 86 ALA A CA 1
ATOM 610 C C . ALA A 1 86 ? 1.468 -7.305 -0.015 1.00 97.81 86 ALA A C 1
ATOM 612 O O . ALA A 1 86 ? 1.369 -7.592 -1.208 1.00 97.81 86 ALA A O 1
ATOM 613 N N . ILE A 1 87 ? 0.905 -6.213 0.506 1.00 98.50 87 ILE A N 1
ATOM 614 C CA . ILE A 1 87 ? 0.293 -5.152 -0.302 1.00 98.50 87 ILE A CA 1
ATOM 615 C C . ILE A 1 87 ? 1.367 -4.547 -1.193 1.00 98.50 87 ILE A C 1
ATOM 617 O O . ILE A 1 87 ? 2.409 -4.134 -0.699 1.00 98.50 87 ILE A O 1
ATOM 621 N N . GLU A 1 88 ? 1.100 -4.456 -2.486 1.00 98.00 88 GLU A N 1
ATOM 622 C CA . GLU A 1 88 ? 2.073 -3.959 -3.450 1.00 98.00 88 GLU A CA 1
ATOM 623 C C . GLU A 1 88 ? 1.783 -2.489 -3.759 1.00 98.00 88 GLU A C 1
ATOM 625 O O . GLU A 1 88 ? 0.696 -2.135 -4.229 1.00 98.00 88 GLU A O 1
ATOM 630 N N . VAL A 1 89 ? 2.762 -1.628 -3.506 1.00 98.31 89 VAL A N 1
ATOM 631 C CA . VAL A 1 89 ? 2.709 -0.181 -3.760 1.00 98.31 89 VAL A CA 1
ATOM 632 C C . VAL A 1 89 ? 4.049 0.300 -4.324 1.00 98.31 89 VAL A C 1
ATOM 634 O O . VAL A 1 89 ? 4.999 -0.473 -4.394 1.00 98.31 89 VAL A O 1
ATOM 637 N N . CYS A 1 90 ? 4.121 1.566 -4.744 1.00 97.81 90 CYS A N 1
ATOM 638 C CA . CYS A 1 90 ? 5.355 2.191 -5.225 1.00 97.81 90 CYS A CA 1
ATOM 639 C C . CYS A 1 90 ? 5.824 3.273 -4.247 1.00 97.81 90 CYS A C 1
ATOM 641 O O . CYS A 1 90 ? 5.238 4.355 -4.179 1.00 97.81 90 CYS A O 1
ATOM 643 N N . GLY A 1 91 ? 6.856 2.957 -3.471 1.00 96.56 91 GLY A N 1
ATOM 644 C CA . GLY A 1 91 ? 7.508 3.889 -2.563 1.00 96.56 91 GLY A CA 1
ATOM 645 C C . GLY A 1 91 ? 6.737 4.203 -1.279 1.00 96.56 91 GLY A C 1
ATOM 646 O O . GLY A 1 91 ? 5.577 3.824 -1.063 1.00 96.56 91 GLY A O 1
ATOM 647 N N . ILE A 1 92 ? 7.408 4.956 -0.405 1.00 96.06 92 ILE A N 1
ATOM 648 C CA . ILE A 1 92 ? 6.877 5.393 0.896 1.00 96.06 92 ILE A CA 1
ATOM 649 C C . ILE A 1 92 ? 5.596 6.239 0.748 1.00 96.06 92 ILE A C 1
ATOM 651 O O . ILE A 1 92 ? 4.658 6.019 1.525 1.00 96.06 92 ILE A O 1
ATOM 655 N N . PRO A 1 93 ? 5.484 7.181 -0.214 1.00 96.56 93 PRO A N 1
ATOM 656 C CA . PRO A 1 93 ? 4.266 7.977 -0.357 1.00 96.56 93 PRO A CA 1
ATOM 657 C C . PRO A 1 93 ? 3.028 7.125 -0.665 1.00 96.56 93 PRO A C 1
ATOM 659 O O . PRO A 1 93 ? 1.981 7.321 -0.042 1.00 96.56 93 PRO A O 1
ATOM 662 N N . ALA A 1 94 ? 3.134 6.145 -1.571 1.00 97.75 94 ALA A N 1
ATOM 663 C CA . ALA A 1 94 ? 2.010 5.271 -1.910 1.00 97.75 94 ALA A CA 1
ATOM 664 C C . ALA A 1 94 ? 1.653 4.319 -0.759 1.00 97.75 94 ALA A C 1
ATOM 666 O O . ALA A 1 94 ? 0.472 4.082 -0.506 1.00 97.75 94 ALA A O 1
ATOM 667 N N . GLN A 1 95 ? 2.651 3.833 -0.016 1.00 97.88 95 GLN A N 1
ATOM 668 C CA . GLN A 1 95 ? 2.452 3.062 1.211 1.00 97.88 95 GLN A CA 1
ATOM 669 C C . GLN A 1 95 ? 1.633 3.834 2.250 1.00 97.88 95 GLN A C 1
ATOM 671 O O . GLN A 1 95 ? 0.630 3.328 2.761 1.00 97.88 95 GLN A O 1
ATOM 676 N N . GLN A 1 96 ? 2.014 5.082 2.535 1.00 97.75 96 GLN A N 1
ATOM 677 C CA . GLN A 1 96 ? 1.268 5.928 3.467 1.00 97.75 96 GLN A CA 1
ATOM 678 C C . GLN A 1 96 ? -0.143 6.225 2.954 1.00 97.75 96 GLN A C 1
ATOM 680 O O . GLN A 1 96 ? -1.103 6.151 3.721 1.00 97.75 96 GLN A O 1
ATOM 685 N N . ALA A 1 97 ? -0.290 6.512 1.658 1.00 97.81 97 ALA A N 1
ATOM 686 C CA . ALA A 1 97 ? -1.590 6.753 1.045 1.00 97.81 97 ALA A CA 1
ATOM 687 C C . ALA A 1 97 ? -2.515 5.530 1.152 1.00 97.81 97 ALA A C 1
ATOM 689 O O . ALA A 1 97 ? -3.690 5.688 1.487 1.00 97.81 97 ALA A O 1
ATOM 690 N N . TRP A 1 98 ? -1.996 4.318 0.924 1.00 98.25 98 TRP A N 1
ATOM 691 C CA . TRP A 1 98 ? -2.762 3.083 1.082 1.00 98.25 98 TRP A CA 1
ATOM 692 C C . TRP A 1 98 ? -3.216 2.902 2.535 1.00 98.25 98 TRP A C 1
ATOM 694 O O . TRP A 1 98 ? -4.411 2.753 2.783 1.00 98.25 98 TRP A O 1
ATOM 704 N N . LEU A 1 99 ? -2.301 3.028 3.505 1.00 98.31 99 LEU A N 1
ATOM 705 C CA . LEU A 1 99 ? -2.615 2.900 4.935 1.00 98.31 99 LEU A CA 1
ATOM 706 C C . LEU A 1 99 ? -3.660 3.927 5.413 1.00 98.31 99 LEU A C 1
ATOM 708 O O . LEU A 1 99 ? -4.554 3.570 6.175 1.00 98.31 99 LEU A O 1
ATOM 712 N N . MET A 1 100 ? -3.589 5.181 4.951 1.00 98.19 100 MET A N 1
ATOM 713 C CA . MET A 1 100 ? -4.577 6.225 5.283 1.00 98.19 100 MET A CA 1
ATOM 714 C C . MET A 1 100 ? -5.946 5.989 4.622 1.00 98.19 100 MET A C 1
ATOM 716 O O . MET A 1 100 ? -7.002 6.330 5.174 1.00 98.19 100 MET A O 1
ATOM 720 N N . LYS A 1 101 ? -5.949 5.444 3.402 1.00 97.88 101 LYS A N 1
ATOM 721 C CA . LYS A 1 101 ? -7.173 5.192 2.637 1.00 97.88 101 LYS A CA 1
ATOM 722 C C . LYS A 1 101 ? -7.958 4.013 3.210 1.00 97.88 101 LYS A C 1
ATOM 724 O O . LYS A 1 101 ? -9.184 4.110 3.291 1.00 97.88 101 LYS A O 1
ATOM 729 N N . THR A 1 102 ? -7.279 2.949 3.623 1.00 98.44 102 THR A N 1
ATOM 730 C CA . THR A 1 102 ? -7.901 1.718 4.120 1.00 98.44 102 THR A CA 1
ATOM 731 C C . THR A 1 102 ? -8.613 1.946 5.459 1.00 98.44 102 THR A C 1
ATOM 733 O O . THR A 1 102 ? -8.117 2.656 6.333 1.00 98.44 102 THR A O 1
ATOM 736 N N . SER A 1 103 ? -9.819 1.400 5.615 1.00 98.50 103 SER A N 1
ATOM 737 C CA . SER A 1 103 ? -10.621 1.521 6.837 1.00 98.50 103 SER A CA 1
ATOM 738 C C . SER A 1 103 ? -10.704 0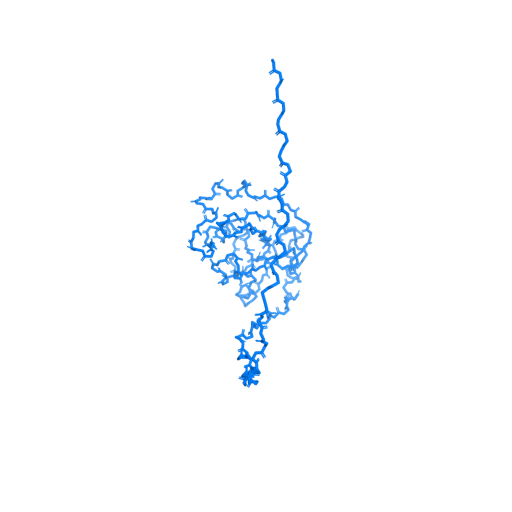.213 7.625 1.00 98.50 103 SER A C 1
ATOM 740 O O . SER A 1 103 ? -10.407 -0.875 7.132 1.00 98.50 103 SER A O 1
ATOM 742 N N . CYS A 1 104 ? -11.154 0.324 8.865 1.00 98.56 104 CYS A N 1
ATOM 743 C CA . CYS A 1 104 ? -11.611 -0.804 9.665 1.00 98.56 104 CYS A CA 1
ATOM 744 C C . CYS A 1 104 ? -12.971 -1.318 9.151 1.00 98.56 104 CYS A C 1
ATOM 746 O O . CYS A 1 104 ? -13.576 -0.727 8.243 1.00 98.56 104 CYS A O 1
ATOM 748 N N . ALA A 1 105 ? -13.465 -2.422 9.716 1.00 97.94 105 ALA A N 1
ATOM 749 C CA . ALA A 1 105 ? -14.748 -3.014 9.330 1.00 97.94 105 ALA A CA 1
ATOM 750 C C . ALA A 1 105 ? -15.945 -2.083 9.599 1.00 97.94 105 ALA A C 1
ATOM 752 O O . ALA A 1 105 ? -16.898 -2.060 8.820 1.00 97.94 105 ALA A O 1
ATOM 753 N N . ASP A 1 106 ? -15.864 -1.271 10.654 1.00 97.75 106 ASP A N 1
ATOM 754 C CA . ASP A 1 106 ? -16.857 -0.259 11.034 1.00 97.75 106 ASP A CA 1
ATOM 755 C C . ASP A 1 106 ? -16.693 1.081 10.285 1.00 97.75 106 ASP A C 1
ATOM 757 O O . ASP A 1 106 ? -17.339 2.071 10.622 1.00 97.75 106 ASP A O 1
ATOM 761 N N . SER A 1 107 ? -15.845 1.122 9.250 1.00 97.81 107 SER A N 1
ATOM 762 C CA . SER A 1 107 ? -15.464 2.323 8.486 1.00 97.81 107 SER A CA 1
ATOM 763 C C . SER A 1 107 ? -14.631 3.362 9.251 1.00 97.81 107 SER A C 1
ATOM 765 O O . SER A 1 107 ? -14.266 4.387 8.664 1.00 97.81 107 SER A O 1
ATOM 767 N N . SER A 1 108 ? -14.265 3.113 10.513 1.00 98.38 108 SER A N 1
ATOM 768 C CA . SER A 1 108 ? -13.304 3.954 11.232 1.00 98.38 108 SER A CA 1
ATOM 769 C C . SER A 1 108 ? -11.900 3.859 10.613 1.00 98.38 108 SER A C 1
ATOM 771 O O . SER A 1 108 ? -11.612 3.022 9.748 1.00 98.38 108 SER A O 1
ATOM 773 N N . LYS A 1 109 ? -11.011 4.774 11.010 1.00 98.06 109 LYS A N 1
ATOM 774 C CA . LYS A 1 109 ? -9.633 4.842 10.513 1.00 98.06 109 LYS A CA 1
ATOM 775 C C . LYS A 1 109 ? -8.665 4.338 11.572 1.00 98.06 109 LYS A C 1
ATOM 777 O O . LYS A 1 109 ? -8.627 4.891 12.666 1.00 98.06 109 LYS A O 1
ATOM 782 N N . ALA A 1 110 ? -7.823 3.374 11.199 1.00 98.06 110 ALA A N 1
ATOM 783 C CA . ALA A 1 110 ? -6.699 2.947 12.034 1.00 98.06 110 ALA A CA 1
ATOM 784 C C . ALA A 1 110 ? -5.646 4.060 12.200 1.00 98.06 110 ALA A C 1
ATOM 786 O O . ALA A 1 110 ? -4.972 4.135 13.225 1.00 98.06 110 ALA A O 1
ATOM 787 N N . PHE A 1 111 ? -5.524 4.938 11.197 1.00 97.81 111 PHE A N 1
ATOM 788 C CA . PHE A 1 111 ? -4.622 6.088 11.196 1.00 97.81 111 PHE A CA 1
ATOM 789 C C . PHE A 1 111 ? -5.417 7.356 10.889 1.00 97.81 111 PHE A C 1
ATOM 791 O O . PHE A 1 111 ? -5.976 7.504 9.803 1.00 97.81 111 PHE A O 1
ATOM 798 N N . SER A 1 112 ? -5.479 8.283 11.844 1.00 95.12 112 SER A N 1
ATOM 799 C CA . SER A 1 112 ? -6.184 9.558 11.675 1.00 95.12 112 SER A CA 1
ATOM 800 C C . SER A 1 112 ? -5.321 10.631 11.009 1.00 95.12 112 SER A C 1
ATOM 802 O O . SER A 1 112 ? -5.844 11.636 10.534 1.00 95.12 112 SER A O 1
ATOM 804 N N . SER A 1 113 ? -4.002 10.424 10.942 1.00 96.44 113 SER A N 1
ATOM 805 C CA . SER A 1 113 ? -3.069 11.304 10.232 1.00 96.44 113 SER A CA 1
ATOM 806 C C . SER A 1 113 ? -1.805 10.555 9.787 1.00 96.44 113 SER A C 1
ATOM 808 O O . SER A 1 113 ? -1.416 9.581 10.441 1.00 96.44 113 SER A O 1
ATOM 810 N N . PRO A 1 114 ? -1.098 11.035 8.743 1.00 95.06 114 PRO A N 1
ATOM 811 C CA . PRO A 1 114 ? 0.152 10.420 8.288 1.00 95.06 114 PRO A CA 1
ATOM 812 C C . PRO A 1 114 ? 1.223 10.317 9.382 1.00 95.06 114 PRO A C 1
ATOM 814 O O . PRO A 1 114 ? 1.989 9.358 9.408 1.00 95.06 114 PRO A O 1
ATOM 817 N N . GLY A 1 115 ? 1.243 11.257 10.335 1.00 96.00 115 GLY A N 1
ATOM 818 C CA . GLY A 1 115 ? 2.199 11.266 11.447 1.00 96.00 115 GLY A CA 1
ATOM 819 C C . GLY A 1 115 ? 2.080 10.075 12.407 1.00 96.00 115 GLY A C 1
ATOM 820 O O . GLY A 1 115 ? 3.018 9.806 13.151 1.00 96.00 115 GLY A O 1
ATOM 821 N N . GLN A 1 116 ? 0.969 9.332 12.383 1.00 96.88 116 GLN A N 1
ATOM 822 C CA . GLN A 1 116 ? 0.792 8.129 13.204 1.00 96.88 116 GLN A CA 1
ATOM 823 C C . GLN A 1 116 ? 1.393 6.869 12.568 1.00 96.88 116 GLN A C 1
ATOM 825 O O . GLN A 1 116 ? 1.721 5.923 13.285 1.00 96.88 116 GLN A O 1
ATOM 830 N N . ILE A 1 117 ? 1.568 6.853 11.243 1.00 97.56 117 ILE A N 1
ATOM 831 C CA . ILE A 1 117 ? 2.037 5.678 10.498 1.00 97.56 117 ILE A CA 1
ATOM 832 C C . ILE A 1 117 ? 3.456 5.252 10.913 1.00 97.56 117 ILE A C 1
ATOM 834 O O . ILE A 1 117 ? 3.674 4.061 11.131 1.00 97.56 117 ILE A O 1
ATOM 838 N N . PRO A 1 118 ? 4.441 6.155 11.100 1.00 97.00 118 PRO A N 1
ATOM 839 C CA . PRO A 1 118 ? 5.766 5.738 11.556 1.00 97.00 118 PRO A CA 1
ATOM 840 C C . PRO A 1 118 ? 5.746 4.993 12.899 1.00 97.00 118 PRO A C 1
ATOM 842 O O . PRO A 1 118 ? 6.499 4.041 13.074 1.00 97.00 118 PRO A O 1
ATOM 845 N N . GLY A 1 119 ? 4.857 5.375 13.826 1.00 96.75 119 GLY A N 1
ATOM 846 C CA . GLY A 1 119 ? 4.733 4.730 15.139 1.00 96.75 119 GLY A CA 1
ATOM 847 C C . GLY A 1 119 ? 4.081 3.341 15.106 1.00 96.75 119 GLY A C 1
ATOM 848 O O . GLY A 1 119 ? 4.249 2.549 16.039 1.00 96.75 119 GLY A O 1
ATOM 849 N N . SER A 1 120 ? 3.346 3.015 14.040 1.00 97.69 120 SER A N 1
ATOM 850 C CA . SER A 1 120 ? 2.774 1.679 13.848 1.00 97.69 120 SER A CA 1
ATOM 851 C C . SER A 1 120 ? 3.697 0.719 13.104 1.00 97.69 120 SER A C 1
ATOM 853 O O . SER A 1 120 ? 3.466 -0.492 13.167 1.00 97.69 120 SER A O 1
ATOM 855 N N . ARG A 1 121 ? 4.754 1.221 12.452 1.00 98.19 121 ARG A N 1
ATOM 856 C CA . ARG A 1 121 ? 5.768 0.386 11.801 1.00 98.19 121 ARG A CA 1
ATOM 857 C C . ARG A 1 121 ? 6.488 -0.473 12.846 1.00 98.19 121 ARG A C 1
ATOM 859 O O . ARG A 1 121 ? 6.895 0.013 13.901 1.00 98.19 121 ARG A O 1
ATOM 866 N N . ARG A 1 122 ? 6.643 -1.763 12.559 1.00 98.19 122 ARG A N 1
ATOM 867 C CA . ARG A 1 122 ? 7.420 -2.731 13.358 1.00 98.19 122 ARG A CA 1
ATOM 868 C C . ARG A 1 122 ? 8.790 -3.032 12.759 1.00 98.19 122 ARG A C 1
ATOM 870 O O . ARG A 1 122 ? 9.610 -3.661 13.415 1.00 98.19 122 ARG A O 1
ATOM 877 N N . GLY A 1 123 ? 9.047 -2.512 11.563 1.00 95.62 123 GLY A N 1
ATOM 878 C CA . GLY A 1 123 ? 10.304 -2.636 10.839 1.00 95.62 123 GLY A CA 1
ATOM 879 C C . GLY A 1 123 ? 10.163 -3.544 9.625 1.00 95.62 123 GLY A C 1
ATOM 880 O O . GLY A 1 123 ? 9.052 -3.847 9.190 1.00 95.62 123 GLY A O 1
ATOM 881 N N . ASN A 1 124 ? 11.312 -3.963 9.103 1.00 96.12 124 ASN A N 1
ATOM 882 C CA . ASN A 1 124 ? 11.405 -4.891 7.986 1.00 96.12 124 ASN A CA 1
ATOM 883 C C . ASN A 1 124 ? 11.341 -6.335 8.501 1.00 96.12 124 ASN A C 1
ATOM 885 O O . ASN A 1 124 ? 12.090 -6.687 9.413 1.00 96.12 124 ASN A O 1
ATOM 889 N N . VAL A 1 125 ? 10.516 -7.185 7.889 1.00 97.44 125 VAL A N 1
ATOM 8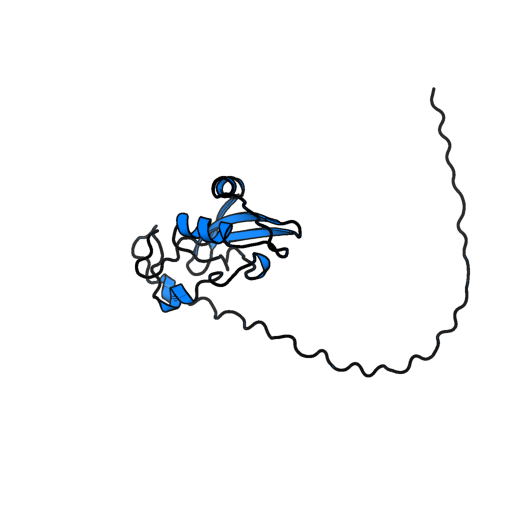90 C CA . VAL A 1 125 ? 10.394 -8.618 8.240 1.00 97.44 125 VAL A CA 1
ATOM 891 C C . VAL A 1 125 ? 11.159 -9.543 7.283 1.00 97.44 125 VAL A C 1
ATOM 893 O O . VAL A 1 125 ? 10.923 -10.751 7.236 1.00 97.44 125 VAL A O 1
ATOM 896 N N . GLY A 1 126 ? 12.110 -8.974 6.541 1.00 95.31 126 GLY A N 1
ATOM 897 C CA . GLY A 1 126 ? 12.955 -9.675 5.577 1.00 95.31 126 GLY A CA 1
ATOM 898 C C . GLY A 1 126 ? 12.324 -9.797 4.192 1.00 95.31 126 GLY A C 1
ATOM 899 O O . GLY A 1 126 ? 11.326 -9.145 3.885 1.00 95.31 126 GLY A O 1
ATOM 900 N N . GLU A 1 127 ? 12.949 -10.626 3.361 1.00 95.12 127 GLU A N 1
ATOM 901 C CA . GLU A 1 127 ? 12.550 -10.859 1.972 1.00 95.12 127 GLU A CA 1
ATOM 902 C C . GLU A 1 127 ? 11.200 -11.582 1.883 1.00 95.12 127 GLU A C 1
ATOM 904 O O . GLU A 1 127 ? 10.936 -12.542 2.624 1.00 95.12 127 GLU A O 1
ATOM 909 N N . GLY A 1 128 ? 10.349 -11.130 0.965 1.00 94.50 128 GLY A N 1
ATOM 910 C CA . GLY A 1 128 ? 9.015 -11.674 0.742 1.00 94.50 128 GLY A CA 1
ATOM 911 C C . GLY A 1 128 ? 8.332 -11.113 -0.503 1.00 94.50 128 GLY A C 1
ATOM 912 O O . GLY A 1 128 ? 8.972 -10.653 -1.447 1.00 94.50 128 GLY A O 1
ATOM 913 N N . GLY A 1 129 ? 7.005 -11.177 -0.514 1.00 94.38 129 GLY A N 1
ATOM 914 C CA . GLY A 1 129 ? 6.179 -10.679 -1.605 1.00 94.38 129 GLY A CA 1
ATOM 915 C C . GLY A 1 129 ? 6.413 -11.393 -2.937 1.00 94.38 129 GLY A C 1
ATOM 916 O O . GLY A 1 129 ? 6.940 -12.510 -3.029 1.00 94.38 129 GLY A O 1
ATOM 917 N N . ARG A 1 130 ? 6.001 -10.728 -4.017 1.00 93.25 130 ARG A N 1
ATOM 918 C CA . ARG A 1 130 ? 6.085 -11.286 -5.368 1.00 93.25 130 ARG A CA 1
ATOM 919 C C . ARG A 1 130 ? 7.525 -11.487 -5.818 1.00 93.25 130 ARG A C 1
ATOM 921 O O . ARG A 1 130 ? 7.782 -12.497 -6.461 1.00 93.25 130 ARG A O 1
ATOM 928 N N . CYS A 1 131 ? 8.451 -10.599 -5.473 1.00 93.56 131 CYS A N 1
ATOM 929 C CA . CYS A 1 131 ? 9.809 -10.627 -6.027 1.00 93.56 131 CYS A CA 1
ATOM 930 C C . CYS A 1 131 ? 10.926 -10.771 -4.988 1.00 93.56 131 CYS A C 1
ATOM 932 O O . CYS A 1 131 ? 12.082 -10.556 -5.316 1.00 93.56 131 CYS A O 1
ATOM 934 N N . GLY A 1 132 ? 10.613 -11.175 -3.754 1.00 92.44 132 GLY A N 1
ATOM 935 C CA . GLY A 1 132 ? 11.630 -11.310 -2.705 1.00 92.44 132 GLY A CA 1
ATOM 936 C C . GLY A 1 132 ? 12.117 -9.963 -2.168 1.00 92.44 132 GLY A C 1
ATOM 937 O O . GLY A 1 132 ? 13.204 -9.889 -1.611 1.00 92.44 132 GLY A O 1
ATOM 938 N N . ALA A 1 133 ? 11.339 -8.891 -2.341 1.00 93.31 133 ALA A N 1
ATOM 939 C CA . ALA A 1 133 ? 11.690 -7.574 -1.828 1.00 93.31 133 ALA A CA 1
ATOM 940 C C . ALA A 1 133 ? 11.625 -7.538 -0.294 1.00 93.31 133 ALA A C 1
ATOM 942 O O . ALA A 1 133 ? 10.980 -8.380 0.339 1.00 93.31 133 ALA A O 1
ATOM 943 N N . ILE A 1 134 ? 12.277 -6.545 0.313 1.00 94.75 134 ILE A N 1
ATOM 944 C CA . ILE A 1 134 ? 12.186 -6.313 1.756 1.00 94.75 134 ILE A CA 1
ATOM 945 C C . ILE A 1 134 ? 10.772 -5.831 2.092 1.00 94.75 134 ILE A C 1
ATOM 947 O O . ILE A 1 134 ? 10.303 -4.838 1.539 1.00 94.75 134 ILE A O 1
ATOM 951 N N . ILE A 1 135 ? 10.117 -6.522 3.025 1.00 97.88 135 ILE A N 1
ATOM 952 C CA . ILE A 1 135 ? 8.729 -6.250 3.398 1.00 97.88 135 ILE A CA 1
ATOM 953 C C . ILE A 1 135 ? 8.654 -5.443 4.687 1.00 97.88 135 ILE A C 1
ATOM 955 O O . ILE A 1 135 ? 9.202 -5.842 5.718 1.00 97.88 135 ILE A O 1
ATOM 959 N N . ASP A 1 136 ? 7.906 -4.348 4.638 1.00 98.19 136 ASP A N 1
ATOM 960 C CA . ASP A 1 136 ? 7.550 -3.556 5.806 1.00 98.19 136 ASP A CA 1
ATOM 961 C C . ASP A 1 136 ? 6.370 -4.175 6.554 1.00 98.19 136 ASP A C 1
ATOM 963 O O . ASP A 1 136 ? 5.372 -4.550 5.941 1.00 98.19 136 ASP A O 1
ATOM 967 N N . LEU A 1 137 ? 6.441 -4.211 7.886 1.00 98.62 137 LEU A N 1
ATOM 968 C CA . LEU A 1 137 ? 5.320 -4.589 8.744 1.00 98.62 137 LEU A CA 1
ATOM 969 C C . LEU A 1 137 ? 4.767 -3.376 9.498 1.00 98.62 137 LEU A C 1
ATOM 971 O O . LEU A 1 137 ? 5.496 -2.662 10.192 1.00 98.62 137 LEU A O 1
ATOM 975 N N . TYR A 1 138 ? 3.451 -3.209 9.431 1.00 98.62 138 TYR A N 1
ATOM 976 C CA . TYR A 1 138 ? 2.671 -2.228 10.176 1.00 98.62 138 TYR A CA 1
ATOM 977 C C . TYR A 1 138 ? 1.599 -2.903 11.026 1.00 98.62 138 TYR A C 1
ATOM 979 O O . TYR A 1 138 ? 1.029 -3.914 10.624 1.00 98.62 138 TYR A O 1
ATOM 987 N N . ILE A 1 139 ? 1.277 -2.303 12.174 1.00 98.50 139 ILE A N 1
ATOM 988 C CA . ILE A 1 139 ? 0.124 -2.703 12.991 1.00 98.50 139 ILE A CA 1
ATOM 989 C C . ILE A 1 139 ? -0.986 -1.662 12.856 1.00 98.50 139 ILE A C 1
ATOM 991 O O . ILE A 1 139 ? -0.884 -0.559 13.397 1.00 98.50 139 ILE A O 1
ATOM 995 N N . ALA A 1 140 ? -2.060 -2.013 12.155 1.00 98.38 140 ALA A N 1
ATOM 996 C CA . ALA A 1 140 ? -3.267 -1.201 12.083 1.00 98.38 140 ALA A CA 1
ATOM 997 C C . ALA A 1 140 ? -4.219 -1.607 13.215 1.00 98.38 140 ALA A C 1
ATOM 999 O O . ALA A 1 140 ? -4.727 -2.727 13.241 1.00 98.38 140 ALA A O 1
ATOM 1000 N N . LYS A 1 141 ? -4.444 -0.701 14.170 1.00 98.44 141 LYS A N 1
ATOM 1001 C CA . LYS A 1 141 ? -5.359 -0.942 15.290 1.00 98.44 141 LYS A CA 1
ATOM 1002 C C . LYS A 1 141 ? -6.764 -0.499 14.909 1.00 98.44 141 LYS A C 1
ATOM 1004 O O . LYS A 1 141 ? -6.985 0.684 14.665 1.00 98.44 141 LYS A O 1
ATOM 1009 N N . CYS A 1 142 ? -7.692 -1.442 14.893 1.00 98.19 142 CYS A N 1
ATOM 1010 C CA . CYS A 1 142 ? -9.106 -1.213 14.652 1.00 98.19 142 CYS A CA 1
ATOM 1011 C C . CYS A 1 142 ? -9.935 -1.658 15.869 1.00 98.19 142 CYS A C 1
ATOM 1013 O O . CYS A 1 142 ? -9.450 -2.460 16.672 1.00 98.19 142 CYS A O 1
ATOM 1015 N N . PRO A 1 143 ? -11.176 -1.167 16.041 1.00 98.19 143 PRO A N 1
ATOM 1016 C CA . PRO A 1 143 ? -12.031 -1.585 17.155 1.00 98.19 143 PRO A CA 1
ATOM 1017 C C . PRO A 1 143 ? -12.322 -3.090 17.177 1.00 98.19 143 PRO A C 1
ATOM 1019 O O . PRO A 1 143 ? -12.471 -3.670 18.250 1.00 98.19 143 PRO A O 1
ATOM 1022 N N . GLU A 1 144 ? -12.395 -3.728 16.007 1.00 98.06 144 GLU A N 1
ATOM 1023 C CA . GLU A 1 144 ? -12.674 -5.158 15.883 1.00 98.06 144 GLU A CA 1
ATOM 1024 C C . GLU A 1 144 ? -11.439 -6.061 16.024 1.00 98.06 144 GLU A C 1
ATOM 1026 O O . GLU A 1 144 ? -11.590 -7.222 16.401 1.00 98.06 144 GLU A O 1
ATOM 1031 N N . ALA A 1 145 ? -10.239 -5.566 15.697 1.00 97.75 145 ALA A N 1
ATOM 1032 C CA . ALA A 1 145 ? -9.002 -6.350 15.682 1.00 97.75 145 ALA A CA 1
ATOM 1033 C C . ALA A 1 145 ? -7.749 -5.474 15.504 1.00 97.75 145 ALA A C 1
ATOM 1035 O O . ALA A 1 145 ? -7.813 -4.336 15.037 1.00 97.75 145 ALA A O 1
ATOM 1036 N N . GLU A 1 146 ? -6.579 -6.046 15.793 1.00 98.38 146 GLU A N 1
ATOM 1037 C CA . GLU A 1 146 ? -5.308 -5.542 15.268 1.00 98.38 146 GLU A CA 1
ATOM 1038 C C . GLU A 1 146 ? -4.954 -6.304 13.986 1.00 98.38 146 GLU A C 1
ATOM 1040 O O . GLU A 1 146 ? -4.970 -7.534 13.964 1.00 98.38 146 GLU A O 1
ATOM 1045 N N . TYR A 1 147 ? -4.633 -5.574 12.919 1.00 98.50 147 TYR A N 1
ATOM 1046 C CA . TYR A 1 147 ? -4.223 -6.148 11.643 1.00 98.50 147 TYR A CA 1
ATOM 1047 C C . TYR A 1 147 ? -2.723 -5.967 11.442 1.00 98.50 147 TYR A C 1
ATOM 1049 O O . TYR A 1 147 ? -2.210 -4.844 11.467 1.00 98.50 147 TYR A O 1
ATOM 1057 N N . GLU A 1 148 ? -2.033 -7.072 11.182 1.00 98.62 148 GLU A N 1
ATOM 1058 C CA . GLU A 1 148 ? -0.694 -7.046 10.607 1.00 98.62 148 GLU A CA 1
ATOM 1059 C C . GLU A 1 148 ? -0.794 -6.735 9.115 1.00 98.62 148 GLU A C 1
ATOM 1061 O O . GLU A 1 148 ? -1.436 -7.455 8.342 1.00 98.62 148 GLU A O 1
ATOM 1066 N N . VAL A 1 149 ? -0.164 -5.638 8.712 1.00 98.62 149 VAL A N 1
ATOM 1067 C CA . VAL A 1 149 ? -0.158 -5.159 7.334 1.00 98.62 149 VAL A CA 1
ATOM 1068 C C . VAL A 1 149 ? 1.270 -5.211 6.813 1.00 98.62 149 VAL A C 1
ATOM 1070 O O . VAL A 1 149 ? 2.109 -4.389 7.176 1.00 98.62 149 VAL A O 1
ATOM 1073 N N . HIS A 1 150 ? 1.520 -6.199 5.966 1.00 98.75 150 HIS A N 1
ATOM 1074 C CA . HIS A 1 150 ? 2.755 -6.402 5.231 1.00 98.75 150 HIS A CA 1
ATOM 1075 C C . HIS A 1 150 ? 2.684 -5.612 3.928 1.00 98.75 150 HIS A C 1
ATOM 1077 O O . HIS A 1 150 ? 1.726 -5.783 3.169 1.00 98.75 150 HIS A O 1
ATOM 1083 N N . ILE A 1 151 ? 3.668 -4.756 3.663 1.00 98.56 151 ILE A N 1
ATOM 1084 C CA . ILE A 1 151 ? 3.704 -3.905 2.471 1.00 98.56 151 ILE A CA 1
ATOM 1085 C C . ILE A 1 151 ? 5.032 -4.095 1.739 1.00 98.56 151 ILE A C 1
ATOM 1087 O O . ILE A 1 151 ? 6.107 -3.995 2.328 1.00 98.56 151 ILE A O 1
ATOM 1091 N N . ASP A 1 152 ? 4.928 -4.379 0.447 1.00 97.75 152 ASP A N 1
ATOM 1092 C CA . ASP A 1 152 ? 6.010 -4.373 -0.525 1.00 97.75 152 ASP A CA 1
ATOM 1093 C C . ASP A 1 152 ? 5.951 -3.048 -1.291 1.00 97.75 152 ASP A C 1
ATOM 1095 O O . ASP A 1 152 ? 5.079 -2.832 -2.141 1.00 97.75 152 ASP A O 1
ATOM 1099 N N . MET A 1 153 ? 6.854 -2.129 -0.953 1.00 97.56 153 MET A N 1
ATOM 1100 C CA . MET A 1 153 ? 6.893 -0.804 -1.573 1.00 97.56 153 MET A CA 1
ATOM 1101 C C . MET A 1 153 ? 7.657 -0.768 -2.899 1.00 97.56 153 MET A C 1
ATOM 1103 O O . MET A 1 153 ? 7.713 0.283 -3.530 1.00 97.56 153 MET A O 1
ATOM 1107 N N . TYR A 1 154 ? 8.252 -1.879 -3.333 1.00 96.25 154 TYR A N 1
ATOM 1108 C CA . TYR A 1 154 ? 9.150 -1.922 -4.487 1.00 96.25 154 TYR A CA 1
ATOM 1109 C C . TYR A 1 154 ? 8.421 -2.222 -5.800 1.00 96.25 154 TYR A C 1
ATOM 1111 O O . TYR A 1 154 ? 9.060 -2.549 -6.790 1.00 96.25 154 TYR A O 1
ATOM 1119 N N . MET A 1 155 ? 7.093 -2.117 -5.841 1.00 96.69 155 MET A N 1
ATOM 1120 C CA . MET A 1 155 ? 6.272 -2.550 -6.971 1.00 96.69 155 MET A CA 1
ATOM 1121 C C . MET A 1 155 ? 5.716 -1.346 -7.731 1.00 96.69 155 MET A C 1
ATOM 1123 O O . MET A 1 155 ? 4.574 -0.920 -7.512 1.00 96.69 155 MET A O 1
ATOM 1127 N N . CYS A 1 156 ? 6.528 -0.802 -8.639 1.00 96.81 156 CYS A N 1
ATOM 1128 C CA . CYS A 1 156 ? 6.241 0.444 -9.344 1.00 96.81 156 CYS A CA 1
ATOM 1129 C C . CYS A 1 156 ? 5.697 0.214 -10.749 1.00 96.81 156 CYS A C 1
ATOM 1131 O O . CYS A 1 156 ? 6.304 -0.469 -11.566 1.00 96.81 156 CYS A O 1
ATOM 1133 N N . GLY A 1 157 ? 4.540 0.802 -11.042 1.00 95.81 157 GLY A N 1
ATOM 1134 C CA . GLY A 1 157 ? 3.983 0.851 -12.387 1.00 95.81 157 GLY A CA 1
ATOM 1135 C C . GLY A 1 157 ? 4.666 1.888 -13.286 1.00 95.81 157 GLY A C 1
ATOM 1136 O O . GLY A 1 157 ? 5.479 2.693 -12.823 1.00 95.81 157 GLY A O 1
ATOM 1137 N N . PRO A 1 158 ? 4.310 1.921 -14.582 1.00 93.94 158 PRO A N 1
ATOM 1138 C CA . PRO A 1 158 ? 4.894 2.863 -15.528 1.00 93.94 158 PRO A CA 1
ATOM 1139 C C . PRO A 1 158 ? 4.640 4.318 -15.114 1.00 93.94 158 PRO A C 1
ATOM 1141 O O . PRO A 1 158 ? 3.492 4.733 -14.957 1.00 93.94 158 PRO A O 1
ATOM 1144 N N . GLY A 1 159 ? 5.715 5.094 -14.965 1.00 91.94 159 GLY A N 1
ATOM 1145 C CA . GLY A 1 159 ? 5.653 6.515 -14.607 1.00 91.94 159 GLY A CA 1
ATOM 1146 C C . GLY A 1 159 ? 5.377 6.809 -13.127 1.00 91.94 159 GLY A C 1
ATOM 1147 O O . GLY A 1 159 ? 5.279 7.983 -12.770 1.00 91.94 159 GLY A O 1
ATOM 1148 N N . GLU A 1 160 ? 5.262 5.792 -12.264 1.00 95.12 160 GLU A N 1
ATOM 1149 C CA . GLU A 1 160 ? 5.228 5.999 -10.812 1.00 95.12 160 GLU A CA 1
ATOM 1150 C C . GLU A 1 160 ? 6.628 6.382 -10.299 1.00 95.12 160 GLU A C 1
ATOM 1152 O O . GLU A 1 160 ? 7.643 5.919 -10.818 1.00 95.12 160 GLU A O 1
ATOM 1157 N N . GLN A 1 161 ? 6.677 7.253 -9.288 1.00 89.56 161 GLN A N 1
ATOM 1158 C CA . GLN A 1 161 ? 7.917 7.637 -8.611 1.00 89.56 161 GLN A CA 1
ATOM 1159 C C . GLN A 1 161 ? 8.020 6.869 -7.295 1.00 89.56 161 GLN A C 1
ATOM 1161 O O . GLN A 1 161 ? 7.048 6.833 -6.537 1.00 89.56 161 GLN A O 1
ATOM 1166 N N . PHE A 1 162 ? 9.183 6.260 -7.066 1.00 87.19 162 PHE A N 1
ATOM 1167 C CA . PHE A 1 162 ? 9.520 5.538 -5.841 1.00 87.19 162 PHE A CA 1
ATOM 1168 C C . PHE A 1 162 ? 9.967 6.499 -4.731 1.00 87.19 162 PHE A C 1
ATOM 1170 O O . PHE A 1 162 ? 10.749 7.426 -5.044 1.00 87.19 162 PHE A O 1
#

Sequence (162 aa):
MRVPLPWLILVAAACGGSSPQPTTPANTAPPSPGPVAVAPPAADKAACANHPEEFGPYILTADQAAARYGKTATRFSDAPTTKDKAIEVCGIPAQQAWLMKTSCADSSKAFSSPGQIPGSRRGNVGEGGRCGAIIDLYIAKCPEAEYEVHIDMYMCGPGEQF

Secondary structure (DSSP, 8-state):
------------------PPP-------PPPP------PPPP--GGGGG--SSTTS-EE--HHHHHT-TTTT--BGGGS--BTTBPEE-BHHHHHHHHHHH-B-TTS--S-SSGGGHHHHEEEEEEEETTTTEEEEEEEEE-SS-EEEEEEE-BEEPTT---

Radius of gyration: 25.84 Å; chains: 1; bounding box: 60×49×80 Å

Foldseek 3Di:
DDDDDDDDDDDDDDPDDDDDDDDDPDPPDDPDPDPPPPDQPDQPLVQQVQDPDPQAFREDEPVSVVSFQLPPAQALVVGAADQARAGEAADPVRVLVSQQRHAHPVRHHLDPDSVCFVVQWPAWPAFHYSHRATWTWGWRDDPVDTGTHIHDNRHDYPPDDD